Protein AF-A0A7V8WC14-F1 (afdb_monomer)

Sequence (61 aa):
MPAPRLTTDEYLRTPETVLPQELVYGFVRDAAAPTPGHQWAVGEVYRCFWKHLEKTRAGRV

Structure (mmCIF, N/CA/C/O backbone):
data_AF-A0A7V8WC14-F1
#
_entry.id   AF-A0A7V8WC14-F1
#
loop_
_atom_site.group_PDB
_atom_site.id
_atom_site.type_symbol
_atom_site.label_atom_id
_atom_site.label_alt_id
_atom_site.label_comp_id
_atom_site.label_asym_id
_atom_site.label_entity_id
_atom_site.label_seq_id
_atom_site.pdbx_PDB_ins_code
_atom_site.Cartn_x
_atom_site.Cartn_y
_atom_site.Cartn_z
_atom_site.occupancy
_atom_site.B_iso_or_equiv
_atom_site.auth_seq_id
_atom_site.auth_comp_id
_atom_site.auth_asym_id
_atom_site.auth_atom_id
_atom_site.pdbx_PDB_model_num
ATOM 1 N N . MET A 1 1 ? 11.456 -7.979 -24.093 1.00 55.72 1 MET A N 1
ATOM 2 C CA . MET A 1 1 ? 11.468 -9.186 -23.239 1.00 55.72 1 MET A CA 1
ATOM 3 C C . MET A 1 1 ? 10.484 -8.959 -22.104 1.00 55.72 1 MET A C 1
ATOM 5 O O . MET A 1 1 ? 10.480 -7.842 -21.597 1.00 55.72 1 MET A O 1
ATOM 9 N N . PRO A 1 2 ? 9.623 -9.927 -21.749 1.00 72.06 2 PRO A N 1
ATOM 10 C CA . PRO A 1 2 ? 8.779 -9.792 -20.564 1.00 72.06 2 PRO A CA 1
ATOM 11 C C . PRO A 1 2 ? 9.658 -9.684 -19.311 1.00 72.06 2 PR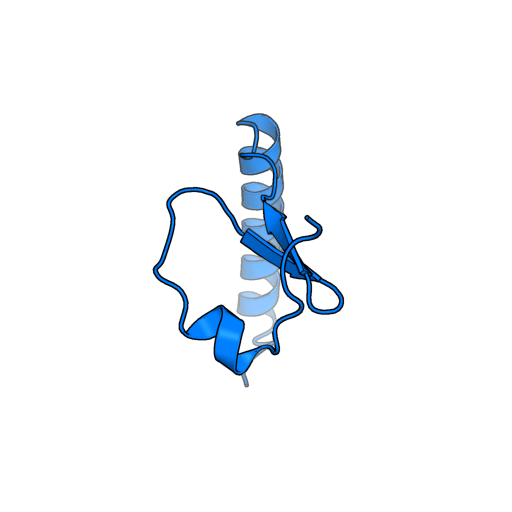O A C 1
ATOM 13 O O . PRO A 1 2 ? 10.753 -10.249 -19.279 1.00 72.06 2 PRO A O 1
ATOM 16 N N . ALA A 1 3 ? 9.193 -8.943 -18.304 1.00 77.69 3 ALA A N 1
ATOM 17 C CA . ALA A 1 3 ? 9.877 -8.871 -17.018 1.00 77.69 3 ALA A CA 1
ATOM 18 C C . ALA A 1 3 ? 10.027 -10.287 -16.419 1.00 77.69 3 ALA A C 1
ATOM 20 O O . ALA A 1 3 ? 9.119 -11.112 -16.586 1.00 77.69 3 ALA A O 1
ATOM 21 N N . PRO A 1 4 ? 11.157 -10.594 -15.756 1.00 84.50 4 PRO A N 1
ATOM 22 C CA . PRO A 1 4 ? 11.361 -11.894 -15.129 1.00 84.50 4 PRO A CA 1
ATOM 23 C C . PRO A 1 4 ? 10.320 -12.131 -14.030 1.00 84.50 4 PRO A C 1
ATOM 25 O O . PRO A 1 4 ? 9.914 -11.202 -13.331 1.00 84.50 4 PRO A O 1
ATOM 28 N N . ARG A 1 5 ? 9.896 -13.390 -13.881 1.00 94.12 5 ARG A N 1
ATOM 29 C CA . ARG A 1 5 ? 8.997 -13.790 -12.799 1.00 94.12 5 ARG A CA 1
ATOM 30 C C . ARG A 1 5 ? 9.793 -13.918 -11.501 1.00 94.12 5 ARG A C 1
ATOM 32 O O . ARG A 1 5 ? 10.804 -14.611 -11.496 1.00 94.12 5 ARG A O 1
ATOM 39 N N . LEU A 1 6 ? 9.315 -13.292 -10.430 1.00 96.06 6 LEU A N 1
ATOM 40 C CA . LEU A 1 6 ? 9.935 -13.297 -9.106 1.00 96.06 6 LEU A CA 1
ATOM 41 C C . LEU A 1 6 ? 9.053 -14.001 -8.072 1.00 96.06 6 LEU A C 1
ATOM 43 O O . LEU A 1 6 ? 7.821 -13.972 -8.136 1.00 96.06 6 LEU A O 1
ATOM 47 N N . THR A 1 7 ? 9.702 -14.605 -7.088 1.00 96.56 7 THR A N 1
ATOM 48 C CA . THR A 1 7 ? 9.109 -14.972 -5.800 1.00 96.56 7 THR A CA 1
ATOM 49 C C . THR A 1 7 ? 9.023 -13.752 -4.878 1.00 96.56 7 THR A C 1
ATOM 51 O O . THR A 1 7 ? 9.656 -12.722 -5.117 1.00 96.56 7 THR A O 1
ATOM 54 N N . THR A 1 8 ? 8.255 -13.867 -3.792 1.00 96.00 8 THR A N 1
ATOM 55 C CA . THR A 1 8 ? 8.174 -12.820 -2.762 1.00 96.00 8 THR A CA 1
ATOM 56 C C . THR A 1 8 ? 9.541 -12.518 -2.145 1.00 96.00 8 THR A C 1
ATOM 58 O O . THR A 1 8 ? 9.884 -11.351 -1.989 1.00 96.00 8 THR A O 1
ATOM 61 N N . ASP A 1 9 ? 10.346 -13.542 -1.851 1.00 97.50 9 ASP A N 1
ATOM 62 C CA . ASP A 1 9 ? 11.669 -13.360 -1.240 1.00 97.50 9 ASP A CA 1
ATOM 63 C C . ASP A 1 9 ? 12.649 -12.645 -2.175 1.00 97.50 9 ASP A C 1
ATOM 65 O O . ASP A 1 9 ? 13.447 -11.824 -1.729 1.00 97.50 9 ASP A O 1
ATOM 69 N N . GLU A 1 10 ? 12.597 -12.941 -3.474 1.00 96.56 10 GLU A N 1
ATOM 70 C CA . GLU A 1 10 ? 13.413 -12.249 -4.476 1.00 96.56 10 GLU A CA 1
ATOM 71 C C . GLU A 1 10 ? 12.982 -10.789 -4.633 1.00 96.56 10 GLU A C 1
ATOM 73 O O . GLU A 1 10 ? 13.840 -9.911 -4.676 1.00 96.56 10 GLU A O 1
ATOM 78 N N . TYR A 1 11 ? 11.672 -10.523 -4.657 1.00 93.94 11 TYR A N 1
ATOM 79 C CA . TYR A 1 11 ? 11.126 -9.166 -4.703 1.00 93.94 11 TYR A CA 1
ATOM 80 C C . TYR A 1 11 ? 11.544 -8.333 -3.484 1.00 93.94 11 TYR A C 1
ATOM 82 O O . TYR A 1 11 ? 12.045 -7.228 -3.638 1.00 93.94 11 TYR A O 1
ATOM 90 N N . LEU A 1 12 ? 11.429 -8.871 -2.268 1.00 94.75 12 LEU A N 1
ATOM 91 C CA . LEU A 1 12 ? 11.790 -8.140 -1.045 1.00 94.75 12 LEU A CA 1
ATOM 92 C C . LEU A 1 12 ? 13.298 -7.868 -0.906 1.00 94.75 12 LEU A C 1
ATOM 94 O O . LEU A 1 12 ? 13.698 -7.062 -0.071 1.00 94.75 12 LEU A O 1
ATOM 98 N N . ARG A 1 13 ? 14.144 -8.527 -1.707 1.00 95.56 13 ARG A N 1
ATOM 99 C CA . ARG A 1 13 ? 15.591 -8.264 -1.772 1.00 95.56 13 ARG A CA 1
ATOM 100 C C . ARG A 1 13 ? 15.969 -7.204 -2.806 1.00 95.56 13 ARG A C 1
ATOM 102 O O . ARG A 1 13 ? 17.142 -6.836 -2.869 1.00 95.56 13 ARG A O 1
ATOM 109 N N . THR A 1 14 ? 15.036 -6.738 -3.639 1.00 90.62 14 THR A N 1
ATOM 110 C CA . THR A 1 14 ? 15.337 -5.666 -4.597 1.00 90.62 14 THR A CA 1
ATOM 111 C C . THR A 1 14 ? 15.555 -4.337 -3.867 1.00 90.62 14 THR A C 1
ATOM 113 O O . THR A 1 14 ? 14.950 -4.130 -2.816 1.00 90.62 14 THR A O 1
ATOM 116 N N . PRO A 1 15 ? 16.389 -3.422 -4.394 1.00 92.12 15 PRO A N 1
ATOM 117 C CA . PRO A 1 15 ? 16.552 -2.095 -3.807 1.00 92.12 15 PRO A CA 1
ATOM 118 C C . PRO A 1 15 ? 15.220 -1.346 -3.692 1.00 92.12 15 PRO A C 1
ATOM 120 O O . PRO A 1 15 ? 14.379 -1.439 -4.586 1.00 92.12 15 PRO A O 1
ATOM 123 N N . GLU A 1 16 ? 15.057 -0.560 -2.628 1.00 90.44 16 GLU A N 1
ATOM 124 C CA . GLU A 1 16 ? 13.913 0.344 -2.505 1.00 90.44 16 GLU A CA 1
ATOM 125 C C . GLU A 1 16 ? 13.914 1.384 -3.632 1.00 90.44 16 GLU A C 1
ATOM 127 O O . GLU A 1 16 ? 14.964 1.874 -4.061 1.00 90.44 16 GLU A O 1
ATOM 132 N N . THR A 1 17 ? 12.720 1.752 -4.096 1.00 86.88 17 THR A N 1
ATOM 133 C CA . THR A 1 17 ? 12.540 2.788 -5.115 1.00 86.88 17 THR A CA 1
ATOM 134 C C . THR A 1 17 ? 11.535 3.834 -4.640 1.00 86.88 17 THR A C 1
ATOM 136 O O . THR A 1 17 ? 10.734 3.595 -3.738 1.00 86.88 17 THR A O 1
ATOM 139 N N . VAL A 1 18 ? 11.579 5.022 -5.246 1.00 84.19 18 VAL A N 1
ATOM 140 C CA . VAL A 1 18 ? 10.633 6.113 -4.944 1.00 84.19 18 VAL A CA 1
ATOM 141 C C . VAL A 1 18 ? 9.268 5.924 -5.607 1.00 84.19 18 VAL A C 1
ATOM 143 O O . VAL A 1 18 ? 8.335 6.673 -5.317 1.00 84.19 18 VAL A O 1
ATOM 146 N N . LEU A 1 19 ? 9.150 4.960 -6.522 1.00 82.81 19 LEU A N 1
ATOM 147 C CA . LEU A 1 19 ? 7.884 4.608 -7.142 1.00 82.81 19 LEU A CA 1
ATOM 148 C C . LEU A 1 19 ? 7.271 3.449 -6.352 1.00 82.81 19 LEU A C 1
ATOM 150 O O . LEU A 1 19 ? 7.975 2.500 -6.015 1.00 82.81 19 LEU A O 1
ATOM 154 N N . PRO A 1 20 ? 5.972 3.498 -6.034 1.00 84.81 20 PRO A N 1
ATOM 155 C CA . PRO A 1 20 ? 5.327 2.372 -5.383 1.00 84.81 20 PRO A CA 1
ATOM 156 C C . PRO A 1 20 ? 5.322 1.174 -6.338 1.00 84.81 20 PRO A C 1
ATOM 158 O O . PRO A 1 20 ? 4.899 1.290 -7.488 1.00 84.81 20 PRO A O 1
ATOM 161 N N . GLN A 1 21 ? 5.793 0.028 -5.853 1.00 91.69 21 GLN A N 1
ATOM 162 C CA . GLN A 1 21 ? 5.860 -1.218 -6.612 1.00 91.69 21 GLN A CA 1
ATOM 163 C C . GLN A 1 21 ? 5.085 -2.323 -5.901 1.00 91.69 21 GLN A C 1
ATOM 165 O O . GLN A 1 21 ? 5.007 -2.362 -4.672 1.00 91.69 21 GLN A O 1
ATOM 170 N N . GLU A 1 22 ? 4.505 -3.224 -6.691 1.00 92.31 22 GLU A N 1
ATOM 171 C CA . GLU A 1 22 ? 3.745 -4.372 -6.203 1.00 92.31 22 GLU A CA 1
ATOM 172 C C . GLU A 1 22 ? 4.150 -5.645 -6.952 1.00 92.31 22 GLU A C 1
ATOM 174 O O . GLU A 1 22 ? 4.250 -5.651 -8.182 1.00 92.31 22 GLU A O 1
ATOM 179 N N . LEU A 1 23 ? 4.333 -6.749 -6.220 1.00 94.25 23 LEU A N 1
ATOM 180 C CA . LEU A 1 23 ? 4.490 -8.077 -6.809 1.00 94.25 23 LEU A CA 1
ATOM 181 C C . LEU A 1 23 ? 3.116 -8.735 -6.981 1.00 94.25 23 LEU A C 1
ATOM 183 O O . LEU A 1 23 ? 2.483 -9.141 -6.008 1.00 94.25 23 LEU A O 1
ATOM 187 N N . VAL A 1 24 ? 2.674 -8.903 -8.228 1.00 93.75 24 VAL A N 1
ATOM 188 C CA . VAL A 1 24 ? 1.362 -9.473 -8.564 1.00 93.75 24 VAL A CA 1
ATOM 189 C C . VAL A 1 24 ? 1.546 -10.670 -9.493 1.00 93.75 24 VAL A C 1
ATOM 191 O O . VAL A 1 24 ? 2.056 -10.542 -10.603 1.00 93.75 24 VAL A O 1
ATOM 194 N N . TYR A 1 25 ? 1.158 -11.864 -9.029 1.00 93.25 25 TYR A N 1
ATOM 195 C CA . TYR A 1 25 ? 1.338 -13.142 -9.744 1.00 93.25 25 TYR A CA 1
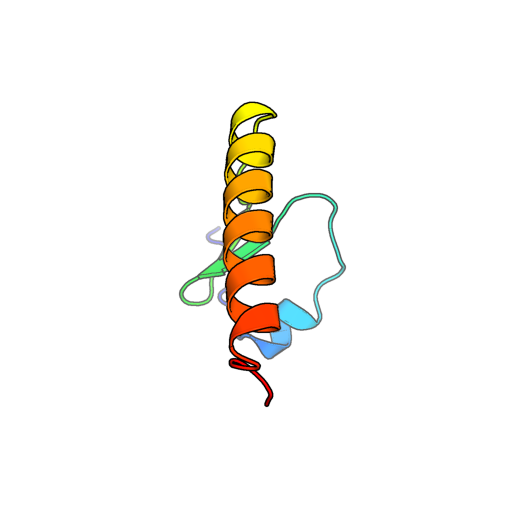ATOM 196 C C . TYR A 1 25 ? 2.779 -13.412 -10.216 1.00 93.25 25 TYR A C 1
ATOM 198 O O . TYR A 1 25 ? 3.014 -14.084 -11.221 1.00 93.25 25 TYR A O 1
ATOM 206 N N . GLY A 1 26 ? 3.754 -12.917 -9.452 1.00 94.69 26 GLY A N 1
ATOM 207 C CA . GLY A 1 26 ? 5.177 -13.046 -9.746 1.00 94.69 26 GLY A CA 1
ATOM 208 C C . GLY A 1 26 ? 5.728 -11.980 -10.690 1.00 94.69 26 GLY A C 1
ATOM 209 O O . GLY A 1 26 ? 6.873 -12.095 -11.100 1.00 94.69 26 GLY A O 1
ATOM 210 N N . PHE A 1 27 ? 4.963 -10.945 -11.033 1.00 93.88 27 PHE A N 1
ATOM 211 C CA . PHE A 1 27 ? 5.438 -9.830 -11.850 1.00 93.88 27 PHE A CA 1
ATOM 212 C C . PHE A 1 27 ? 5.429 -8.538 -11.043 1.00 93.88 27 PHE A C 1
ATOM 214 O O . PHE A 1 27 ? 4.429 -8.223 -10.396 1.00 93.88 27 PHE A O 1
ATOM 221 N N . VAL A 1 28 ? 6.533 -7.791 -11.096 1.00 91.88 28 VAL A N 1
ATOM 222 C CA . VAL A 1 28 ? 6.616 -6.459 -10.487 1.00 91.88 28 VAL A CA 1
ATOM 223 C C . VAL A 1 28 ? 5.882 -5.469 -11.377 1.00 91.88 28 VAL A C 1
ATOM 225 O O . VAL A 1 28 ? 6.096 -5.428 -12.591 1.00 91.88 28 VAL A O 1
ATOM 228 N N . ARG A 1 29 ? 4.992 -4.692 -10.772 1.00 89.62 29 ARG A N 1
ATOM 229 C CA . ARG A 1 29 ? 4.226 -3.640 -11.432 1.00 89.62 29 ARG A CA 1
ATOM 230 C C . ARG A 1 29 ? 4.454 -2.336 -10.691 1.00 89.62 29 ARG A C 1
ATOM 232 O O . ARG A 1 29 ? 4.368 -2.311 -9.466 1.00 89.62 29 ARG A O 1
ATOM 239 N N . ASP A 1 30 ? 4.682 -1.267 -11.440 1.00 88.38 30 ASP A N 1
ATOM 240 C CA . ASP A 1 30 ? 4.654 0.075 -10.875 1.00 88.38 30 ASP A CA 1
ATOM 241 C C . ASP A 1 30 ? 3.193 0.474 -10.648 1.00 88.38 30 ASP A C 1
ATOM 243 O O . ASP A 1 30 ? 2.357 0.405 -11.558 1.00 88.38 30 ASP A O 1
ATOM 247 N N . ALA A 1 31 ? 2.878 0.885 -9.426 1.00 83.50 31 ALA A N 1
ATOM 248 C CA . ALA A 1 31 ? 1.621 1.538 -9.126 1.00 83.50 31 ALA A CA 1
ATOM 249 C C . ALA A 1 31 ? 1.724 3.020 -9.513 1.00 83.50 31 ALA A C 1
ATOM 251 O O . ALA A 1 31 ? 2.757 3.672 -9.345 1.00 83.50 31 ALA A O 1
ATOM 252 N N . ALA A 1 32 ? 0.639 3.574 -10.053 1.00 82.81 32 ALA A N 1
ATOM 253 C CA . ALA A 1 32 ? 0.602 4.992 -10.376 1.00 82.81 32 ALA A CA 1
ATOM 254 C C . ALA A 1 32 ? 0.778 5.828 -9.101 1.00 82.81 32 ALA A C 1
ATOM 256 O O . ALA A 1 32 ? 0.173 5.534 -8.065 1.00 82.81 32 ALA A O 1
ATOM 257 N N . ALA A 1 33 ? 1.572 6.897 -9.194 1.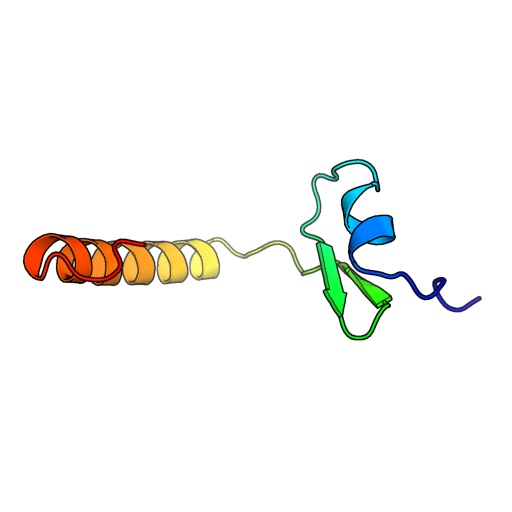00 82.81 33 ALA A N 1
ATOM 258 C CA . ALA A 1 33 ? 1.700 7.841 -8.096 1.00 82.81 33 ALA A CA 1
ATOM 259 C C . ALA A 1 33 ? 0.308 8.387 -7.712 1.00 82.81 33 ALA A C 1
ATOM 261 O O . ALA A 1 33 ? -0.492 8.736 -8.588 1.00 82.81 33 ALA A O 1
ATOM 262 N N . PRO A 1 34 ? -0.010 8.454 -6.413 1.00 85.94 34 PRO A N 1
ATOM 263 C CA . PRO A 1 34 ? -1.334 8.837 -5.958 1.00 85.94 34 PRO A CA 1
ATOM 264 C C . PRO A 1 34 ? -1.595 10.323 -6.222 1.00 85.94 34 PRO A C 1
ATOM 266 O O . PRO A 1 34 ? -0.725 11.171 -6.027 1.00 85.94 34 PRO A O 1
ATOM 269 N N . THR A 1 35 ? -2.827 10.659 -6.601 1.00 92.88 35 THR A N 1
ATOM 270 C CA . THR A 1 35 ? -3.251 12.062 -6.699 1.00 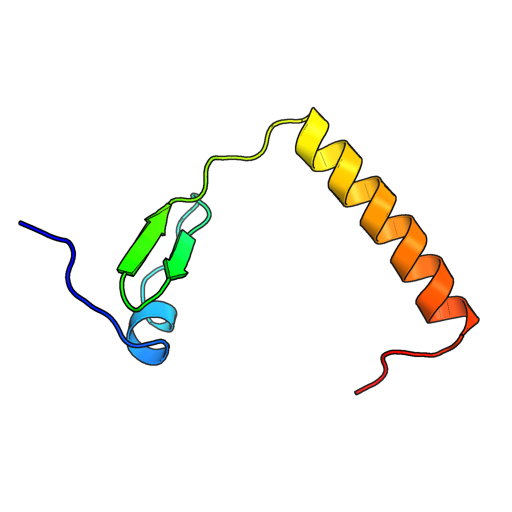92.88 35 THR A CA 1
ATOM 271 C C . THR A 1 35 ? -3.485 12.658 -5.302 1.00 92.88 35 THR A C 1
ATOM 273 O O . THR A 1 35 ? -3.762 11.916 -4.353 1.00 92.88 35 THR A O 1
ATOM 276 N N . PRO A 1 36 ? -3.458 13.996 -5.143 1.00 95.69 36 PRO A N 1
ATOM 277 C CA . PRO A 1 36 ? -3.808 14.631 -3.871 1.00 95.69 36 PRO A CA 1
ATOM 278 C C . PRO A 1 36 ? -5.199 14.233 -3.351 1.00 95.69 36 PRO A C 1
ATOM 280 O O . PRO A 1 36 ? -5.357 13.949 -2.166 1.00 95.69 36 PRO A O 1
ATOM 283 N N . GLY A 1 37 ? -6.197 14.132 -4.239 1.00 97.56 37 GLY A N 1
ATOM 284 C CA . GLY A 1 37 ? -7.548 13.693 -3.873 1.00 97.56 37 GLY A CA 1
ATOM 285 C C . GLY A 1 37 ? -7.593 12.246 -3.372 1.00 97.56 37 GLY A C 1
ATOM 286 O O . GLY A 1 37 ? -8.274 11.958 -2.389 1.00 97.56 37 GLY A O 1
ATOM 287 N N . HIS A 1 38 ? -6.814 11.349 -3.987 1.00 94.12 38 HIS A N 1
ATOM 288 C CA . HIS A 1 38 ? -6.656 9.979 -3.496 1.00 94.12 38 HIS A CA 1
ATOM 289 C C . HIS A 1 38 ? -6.046 9.957 -2.086 1.00 94.12 38 HIS A C 1
ATOM 291 O O . HIS A 1 38 ? -6.569 9.283 -1.201 1.00 94.12 38 HIS A O 1
ATOM 297 N N . GLN A 1 39 ? -4.998 10.752 -1.845 1.00 95.00 39 GLN A N 1
ATOM 298 C CA . GLN A 1 39 ? -4.365 10.850 -0.526 1.00 95.00 39 GLN A CA 1
ATOM 299 C C . GLN A 1 39 ? -5.312 11.388 0.553 1.00 95.00 39 GLN A C 1
ATOM 301 O O . GLN A 1 39 ? -5.325 10.880 1.674 1.00 95.00 39 GLN A O 1
ATOM 306 N N . TRP A 1 40 ? -6.148 12.375 0.222 1.00 98.06 40 TRP A N 1
ATOM 307 C CA . TRP A 1 40 ? -7.163 12.876 1.150 1.00 98.06 40 TRP A CA 1
ATOM 308 C C . TRP A 1 40 ? -8.184 11.801 1.524 1.00 98.06 40 TRP A C 1
ATOM 310 O O . TRP A 1 40 ? -8.460 11.614 2.709 1.00 98.06 40 TRP A O 1
ATOM 320 N N . ALA A 1 41 ? -8.696 11.059 0.539 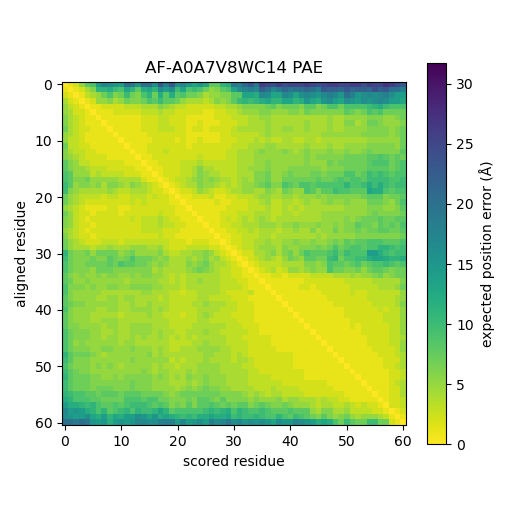1.00 97.75 41 ALA A N 1
ATOM 321 C CA . ALA A 1 41 ? -9.662 9.990 0.778 1.00 97.75 41 ALA A CA 1
ATOM 322 C C . ALA A 1 41 ? -9.082 8.877 1.667 1.00 97.75 41 ALA A C 1
ATOM 324 O O . ALA A 1 41 ? -9.699 8.500 2.664 1.00 97.75 41 ALA A O 1
ATOM 325 N N . VAL A 1 42 ? -7.871 8.400 1.357 1.00 96.50 42 VAL A N 1
ATOM 326 C CA . VAL A 1 42 ? -7.175 7.386 2.167 1.00 96.50 42 VAL A CA 1
ATOM 327 C C . VAL A 1 42 ? -6.958 7.883 3.599 1.00 96.50 42 VAL A C 1
ATOM 329 O O . VAL A 1 42 ? -7.211 7.144 4.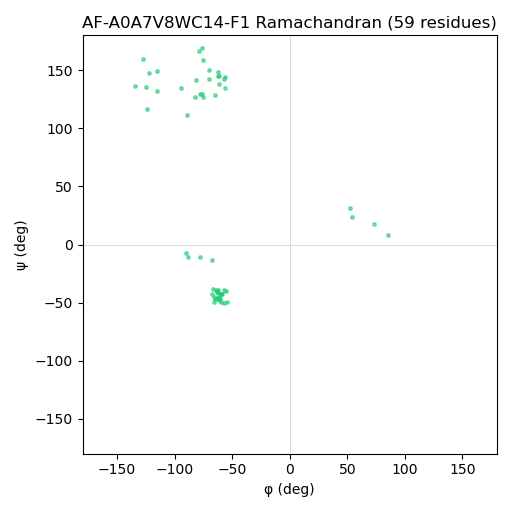552 1.00 96.50 42 VAL A O 1
ATOM 332 N N . GLY A 1 43 ? -6.557 9.147 3.771 1.00 97.94 43 GLY A N 1
ATOM 333 C CA . GLY A 1 43 ? -6.346 9.748 5.087 1.00 97.94 43 GLY A CA 1
ATOM 334 C C . GLY A 1 43 ? -7.611 9.808 5.952 1.00 97.94 43 GLY A C 1
ATOM 335 O O . GLY A 1 43 ? -7.548 9.505 7.145 1.00 97.94 43 GLY A O 1
ATOM 336 N N . GLU A 1 44 ? -8.760 10.165 5.373 1.00 98.38 44 GLU A N 1
ATOM 337 C CA . GLU A 1 44 ? -10.047 10.165 6.086 1.00 98.38 44 GLU A CA 1
ATOM 338 C C . GLU A 1 44 ? -10.479 8.750 6.489 1.00 98.38 44 GLU A C 1
ATOM 340 O O . GLU A 1 44 ? -10.851 8.520 7.643 1.00 98.38 44 GLU A O 1
ATOM 345 N N . VAL A 1 45 ? -10.363 7.781 5.574 1.00 98.12 45 VAL A N 1
ATOM 346 C CA . VAL A 1 45 ? -10.687 6.375 5.860 1.00 98.12 45 VAL A CA 1
ATOM 347 C C . VAL A 1 45 ? -9.815 5.847 6.996 1.00 98.12 45 VAL A C 1
ATOM 349 O O . VAL A 1 45 ? -10.344 5.317 7.975 1.00 98.12 45 VAL A O 1
ATOM 352 N N . TYR A 1 46 ? -8.499 6.059 6.920 1.00 97.50 46 TYR A N 1
ATOM 353 C CA . TYR A 1 46 ? -7.564 5.665 7.972 1.00 97.50 46 TYR A CA 1
ATOM 354 C C . TYR A 1 46 ? -7.96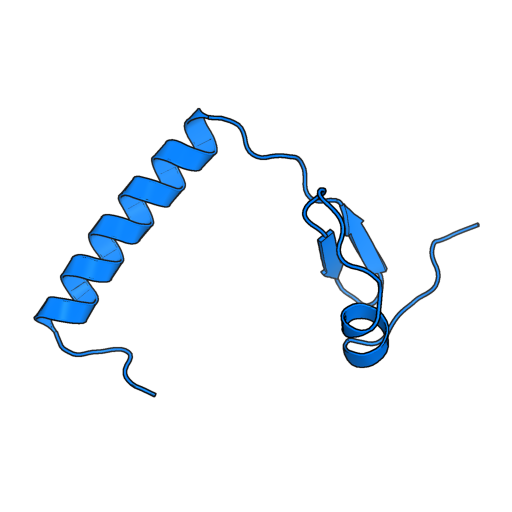6 6.240 9.337 1.00 97.50 46 TYR A C 1
ATOM 356 O O . TYR A 1 46 ? -8.077 5.494 10.311 1.00 97.50 46 TYR A O 1
ATOM 364 N N . ARG A 1 47 ? -8.250 7.548 9.418 1.00 98.00 47 ARG A N 1
ATOM 365 C CA . ARG A 1 47 ? -8.643 8.207 10.676 1.00 98.00 47 ARG A CA 1
ATOM 366 C C . ARG A 1 47 ? -9.917 7.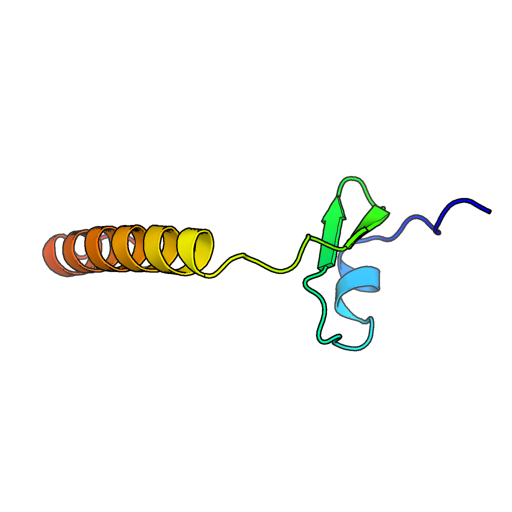614 11.273 1.00 98.00 47 ARG A C 1
ATOM 368 O O . ARG A 1 47 ? -9.988 7.427 12.488 1.00 98.00 47 ARG A O 1
ATOM 375 N N . CYS A 1 48 ? -10.922 7.337 10.446 1.00 97.69 48 CYS A N 1
ATOM 376 C CA . CYS A 1 48 ? -12.177 6.735 10.892 1.00 97.69 48 CYS A CA 1
ATOM 377 C C . CYS A 1 48 ? -11.968 5.317 11.435 1.00 97.69 48 CYS A C 1
ATOM 379 O O . CYS A 1 48 ? -12.448 4.999 12.526 1.00 97.69 48 CYS A O 1
ATOM 381 N N . PHE A 1 49 ? -11.213 4.491 10.709 1.00 96.38 49 PHE A N 1
ATOM 382 C CA . PHE A 1 49 ? -10.896 3.127 11.130 1.00 96.38 49 PHE A CA 1
ATOM 383 C C . PHE A 1 49 ? -10.074 3.110 12.417 1.00 96.38 49 PHE A C 1
ATOM 385 O O . PHE A 1 49 ? -10.428 2.395 13.353 1.00 96.38 49 PHE A O 1
ATOM 392 N N . TRP A 1 50 ? -9.035 3.943 12.506 1.00 95.81 50 TRP A N 1
ATOM 393 C CA . TRP A 1 50 ? -8.187 4.036 13.692 1.00 95.81 50 TRP A CA 1
ATOM 394 C C . TRP A 1 50 ? -8.996 4.371 14.949 1.00 95.81 50 TRP A C 1
ATOM 396 O O . TRP A 1 50 ? -8.941 3.637 15.934 1.00 95.81 50 TRP A O 1
ATOM 406 N N . LYS A 1 51 ? -9.841 5.411 14.887 1.00 96.94 51 LYS A N 1
ATOM 407 C CA . LYS A 1 51 ? -10.729 5.793 16.001 1.00 96.94 51 LYS A CA 1
ATOM 408 C C . LYS A 1 51 ? -11.646 4.648 16.432 1.00 96.94 51 LYS A C 1
ATOM 410 O O . LYS A 1 51 ? -11.902 4.476 17.625 1.00 96.94 51 LYS A O 1
ATOM 415 N N . HIS A 1 52 ? -12.168 3.878 15.476 1.00 96.12 52 HIS A N 1
ATOM 416 C CA . HIS A 1 52 ? -13.011 2.727 15.779 1.00 96.12 52 HIS A CA 1
ATOM 417 C C . HIS A 1 52 ? -12.224 1.626 16.499 1.00 96.12 52 HIS A C 1
ATOM 419 O O . HIS A 1 52 ? -12.667 1.158 17.546 1.00 96.12 52 HIS A O 1
ATOM 425 N N . LEU A 1 53 ? -11.060 1.246 15.967 1.00 96.44 53 LEU A N 1
ATOM 426 C CA . LEU A 1 53 ? -10.215 0.191 16.530 1.00 96.44 53 LEU A CA 1
ATOM 427 C C . LEU A 1 53 ? -9.699 0.549 17.928 1.00 96.44 53 LEU A C 1
ATOM 429 O O . LEU A 1 53 ? -9.733 -0.294 18.823 1.00 96.44 53 LEU A O 1
ATOM 433 N N . GLU A 1 54 ? -9.302 1.803 18.161 1.00 95.81 54 GLU A N 1
ATOM 434 C CA . GLU A 1 54 ? -8.913 2.267 19.498 1.00 95.81 54 GLU A CA 1
ATOM 435 C C . GLU A 1 54 ? -10.064 2.155 20.501 1.00 95.81 54 GLU A C 1
ATOM 437 O O . GLU A 1 54 ? -9.879 1.632 21.603 1.00 95.81 54 GLU A O 1
ATOM 442 N N . LYS A 1 55 ? -11.268 2.597 20.114 1.00 97.12 55 LYS A N 1
ATOM 443 C CA . LYS A 1 55 ? -12.456 2.546 20.974 1.00 97.12 55 LYS A CA 1
ATOM 444 C C . LYS A 1 55 ? -12.843 1.112 21.333 1.00 97.12 55 LYS A C 1
ATOM 446 O O . LYS A 1 55 ? -13.252 0.857 22.464 1.00 97.12 55 LYS A O 1
ATOM 451 N N . THR A 1 56 ? -12.748 0.188 20.381 1.00 96.75 56 THR A N 1
ATOM 452 C CA . THR A 1 56 ? -13.146 -1.216 20.572 1.00 96.75 56 T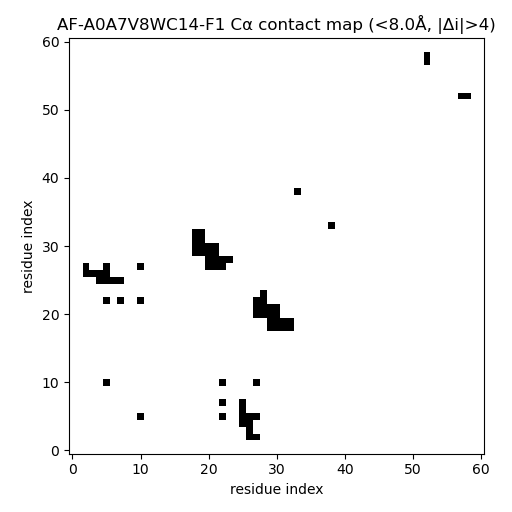HR A CA 1
ATOM 453 C C . THR A 1 56 ? -12.022 -2.096 21.110 1.00 96.75 56 THR A C 1
ATOM 455 O O . THR A 1 56 ? -12.284 -3.229 21.506 1.00 96.75 56 THR A O 1
ATOM 458 N N . ARG A 1 57 ? -10.781 -1.590 21.147 1.00 93.88 57 ARG A N 1
ATOM 459 C CA . ARG A 1 57 ? -9.556 -2.355 21.438 1.00 93.88 57 ARG A CA 1
ATOM 460 C C . ARG A 1 57 ? -9.376 -3.590 20.541 1.00 93.88 57 ARG A C 1
ATOM 462 O O . ARG A 1 57 ? -8.675 -4.525 20.927 1.00 93.88 57 ARG A O 1
ATOM 469 N N . ALA A 1 58 ? -9.995 -3.592 19.363 1.00 90.62 58 ALA A N 1
ATOM 470 C CA . ALA A 1 58 ? -9.869 -4.657 18.377 1.00 90.62 58 ALA A CA 1
ATOM 471 C C . ALA A 1 58 ? -8.520 -4.584 17.631 1.00 90.62 58 ALA A C 1
ATOM 473 O O . ALA A 1 58 ? -7.794 -3.597 17.739 1.00 90.62 58 ALA A O 1
ATOM 474 N N . GLY A 1 59 ? -8.187 -5.626 16.859 1.00 82.94 59 GLY A N 1
ATOM 475 C CA . GLY A 1 59 ? -7.031 -5.608 15.947 1.00 82.94 59 GLY A CA 1
ATOM 476 C C . GLY A 1 59 ? -5.658 -5.695 16.621 1.00 82.94 59 GLY A C 1
ATOM 477 O O . GLY A 1 59 ? -4.656 -5.352 16.003 1.00 82.94 59 GLY A O 1
ATOM 478 N N . ARG A 1 60 ? -5.602 -6.139 17.879 1.00 83.12 60 ARG A N 1
ATOM 479 C CA . ARG A 1 60 ? -4.345 -6.483 18.551 1.00 83.12 60 ARG A CA 1
ATOM 480 C C . ARG A 1 60 ? -3.947 -7.899 18.135 1.00 83.12 60 ARG A C 1
ATOM 482 O O . ARG A 1 60 ? -4.779 -8.798 18.244 1.00 83.12 60 ARG A O 1
ATOM 489 N N . VAL A 1 61 ? -2.721 -8.057 17.640 1.00 69.31 61 VAL A N 1
ATOM 490 C CA . VAL A 1 61 ? -2.120 -9.334 17.217 1.00 69.31 61 VAL A CA 1
ATOM 491 C C . VAL A 1 61 ? -1.054 -9.733 18.223 1.00 69.31 61 VAL A C 1
ATOM 493 O O . VAL A 1 61 ? -0.327 -8.815 18.668 1.00 69.31 61 VAL A O 1
#

Secondary structure (DSSP, 8-state):
-PPPP--HHHHHTSPP-SS-EEEETTEEEEPPPPPHHHHHHHHHHHHHHHHHHHHHT----

Mean predicted aligned error: 4.95 Å

Radius of gyration: 16.68 Å; Cα contacts (8 Å, |Δi|>4): 37; chains: 1; bounding box: 30×30×45 Å

Nearest PDB structures (foldseek):
  6okh-assembly1_B  TM=8.705E-01  e=1.983E-01  Leptospira borgpetersenii serovar Hardjo-bovis str. JB197

Solvent-accessible surface area (backbone atoms only — not comparable to full-atom values): 3970 Å² total; per-residue (Å²): 131,82,81,74,78,44,54,71,73,60,54,73,67,51,81,89,67,96,62,54,69,46,79,55,98,30,34,78,40,79,51,78,82,77,50,73,69,53,54,52,52,53,52,52,52,49,53,55,51,50,56,49,34,63,75,68,64,52,92,78,129

pLDDT: mean 91.28, std 7.91, range [55.72, 98.38]

Foldseek 3Di:
DADDFADPVRVVPDDDDPFDWDQDNRDIDTDDDDDPVRVVVVVVVVVVVVVVCVVVVPDDD